Protein AF-G2GDM0-F1 (afdb_monomer)

pLDDT: mean 85.84, std 15.86, range [43.0, 98.0]

Solvent-accessible surface area (backbone atoms only — not comparable to full-atom values): 3736 Å² total; per-residue (Å²): 131,86,87,80,74,94,60,35,60,46,82,47,76,47,84,59,95,76,72,42,79,47,78,43,67,30,75,66,34,56,67,42,49,67,59,53,50,51,50,51,58,48,45,75,75,68,58,73,84,77,82,70,75,85,77,134

Secondary structure (DSSP, 8-state):
------S-EEEEEE-SSSPEEEEEE-HHHHTTHHHHHHHHHHHHHHPPP----S--

Foldseek 3Di:
DPPDDPQQWDWDWDDDVPTDIDIDGDPVNVVCVVVVVVVVVVCVVPPPDDPDPPDD

InterPro domains:
  IPR002577 Helix-turn-helix, HxlR type [PF01638] (6-49)
  IPR002577 Helix-turn-helix, HxlR type [PS51118] (1-51)
  IPR036388 Winged helix-like DNA-binding domain superfamily [G3DSA:1.10.10.10] (4-55)
  IPR036390 Winged helix DNA-binding domain superfamily [SSF46785] (6-52)

Sequence (56 aa):
MLRGAAGLVVREVYEGPPLRVVYRLTGAGAALEPALAALGGWAGKHRPEEERPDGC

Radius of gyration: 17.92 Å; Cα contacts (8 Å, |Δi|>4): 35; chains: 1; bounding box: 38×36×44 Å

Organism: NCBI:txid700597

Mean predicted aligned error: 8.57 Å

Nearest PDB structures (foldseek):
  4a5n-assembly2_D  TM=8.343E-01  e=7.238E-03  Bacillus subtilis
  4a5m-assembly1_B  TM=8.004E-01  e=8.838E-03  Bacillus subtilis
  4gcv-assembly6_K  TM=7.221E-01  e=3.820E-02  Pseudomonas aeruginosa PAO1
  5hs8-assembly1_A  TM=6.612E-01  e=6.952E-02  Bacillus subtilis subsp. subtilis str. 168

Structure (mmCIF, N/CA/C/O backbone):
data_AF-G2GDM0-F1
#
_entry.id   AF-G2GDM0-F1
#
loop_
_atom_site.group_PDB
_atom_site.id
_atom_site.type_symbol
_atom_site.label_atom_id
_atom_site.label_alt_id
_atom_site.label_comp_id
_atom_site.label_asym_id
_atom_site.label_entity_id
_atom_site.label_seq_id
_atom_site.pdbx_PDB_ins_code
_atom_site.Cartn_x
_atom_site.Cartn_y
_atom_site.Cartn_z
_atom_site.occupancy
_atom_site.B_iso_or_equiv
_atom_site.auth_seq_id
_atom_site.auth_comp_id
_atom_site.auth_asym_id
_atom_site.auth_atom_id
_atom_site.pdbx_PDB_model_num
ATOM 1 N N . MET A 1 1 ? -24.820 3.320 -4.238 1.00 43.00 1 MET A N 1
ATOM 2 C CA . MET A 1 1 ? -23.629 2.504 -3.911 1.00 43.00 1 MET A CA 1
ATOM 3 C C . MET A 1 1 ? -22.399 3.351 -4.186 1.00 43.00 1 MET A C 1
ATOM 5 O O . MET A 1 1 ? -22.163 3.684 -5.340 1.00 43.00 1 MET A O 1
ATOM 9 N N . LEU A 1 2 ? -21.673 3.781 -3.155 1.00 44.06 2 LEU A N 1
ATOM 10 C CA . LEU A 1 2 ? -20.440 4.553 -3.334 1.00 44.06 2 LEU A CA 1
ATOM 11 C C . LEU A 1 2 ? -19.364 3.623 -3.926 1.00 44.06 2 LEU A C 1
ATOM 13 O O . LEU A 1 2 ? -18.826 2.771 -3.224 1.00 44.06 2 LEU A O 1
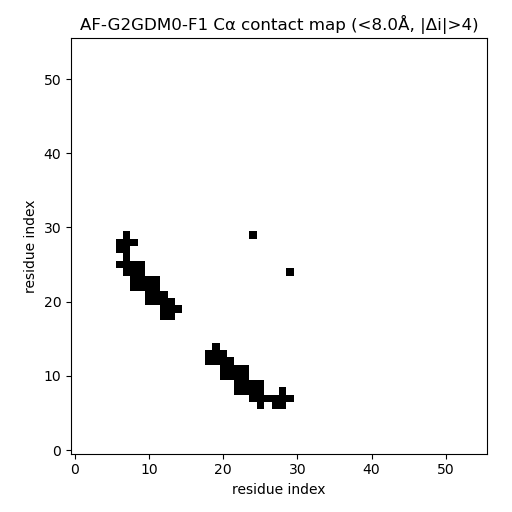ATOM 17 N N . ARG A 1 3 ? -19.083 3.744 -5.231 1.00 52.16 3 ARG A N 1
ATOM 18 C CA . ARG A 1 3 ? -17.898 3.141 -5.863 1.00 52.16 3 ARG A CA 1
ATOM 19 C C . ARG A 1 3 ? -16.680 3.909 -5.352 1.00 52.16 3 ARG A C 1
ATOM 21 O O . ARG A 1 3 ? -16.440 5.011 -5.828 1.00 52.16 3 ARG A O 1
ATOM 28 N N . GLY A 1 4 ? -15.971 3.386 -4.352 1.00 54.47 4 GLY A N 1
ATOM 29 C C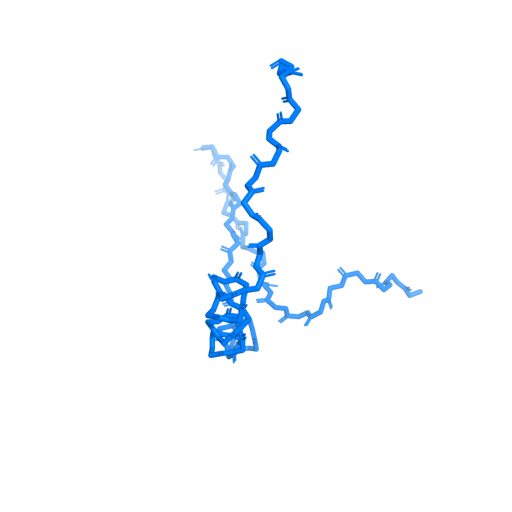A . GLY A 1 4 ? -14.928 4.186 -3.693 1.00 54.47 4 GLY A CA 1
ATOM 30 C C . GLY A 1 4 ? -13.715 3.460 -3.123 1.00 54.47 4 GLY A C 1
ATOM 31 O O . GLY A 1 4 ? -12.731 4.124 -2.830 1.00 54.47 4 GLY A O 1
ATOM 32 N N . ALA A 1 5 ? -13.706 2.135 -2.988 1.00 67.50 5 ALA A N 1
ATOM 33 C CA . ALA A 1 5 ? -12.523 1.451 -2.470 1.00 67.50 5 ALA A CA 1
ATOM 34 C C . ALA A 1 5 ? -12.280 0.148 -3.226 1.00 67.50 5 ALA A C 1
ATOM 36 O O . ALA A 1 5 ? -13.078 -0.779 -3.143 1.00 67.50 5 ALA A O 1
ATOM 37 N N . ALA A 1 6 ? -11.143 0.062 -3.917 1.00 83.62 6 ALA A N 1
ATOM 38 C CA . ALA A 1 6 ? -10.666 -1.161 -4.568 1.00 83.62 6 ALA A CA 1
ATOM 39 C C . ALA A 1 6 ? -10.218 -2.250 -3.563 1.00 83.62 6 ALA A C 1
ATOM 41 O O . ALA A 1 6 ? -9.585 -3.225 -3.947 1.00 83.62 6 ALA A O 1
ATOM 42 N N . GLY A 1 7 ? -10.503 -2.079 -2.264 1.00 90.00 7 GLY A N 1
ATOM 43 C CA . GLY A 1 7 ? -10.140 -3.036 -1.217 1.00 90.00 7 GLY A CA 1
ATOM 44 C C . GLY A 1 7 ? -8.633 -3.187 -0.996 1.00 90.00 7 GLY A C 1
ATOM 45 O O . GLY A 1 7 ? -8.202 -4.208 -0.474 1.00 90.00 7 GLY A O 1
ATOM 46 N N . LEU A 1 8 ? -7.824 -2.203 -1.402 1.00 93.88 8 LEU A N 1
ATOM 47 C CA . LEU A 1 8 ? -6.358 -2.280 -1.341 1.00 93.88 8 LEU A CA 1
ATOM 48 C C . LEU A 1 8 ? -5.783 -1.857 0.012 1.00 93.88 8 LEU A C 1
ATOM 50 O O . LEU A 1 8 ? -4.676 -2.252 0.363 1.00 93.88 8 LEU A O 1
ATOM 54 N N . VAL A 1 9 ? -6.526 -1.054 0.773 1.00 94.75 9 VAL A N 1
ATOM 55 C CA . VAL A 1 9 ? -6.107 -0.565 2.086 1.00 94.75 9 VAL A CA 1
ATOM 56 C C . VAL A 1 9 ? -7.214 -0.727 3.112 1.00 94.75 9 VAL A C 1
ATOM 58 O O . VAL A 1 9 ? -8.397 -0.597 2.792 1.00 94.75 9 VAL A O 1
ATOM 61 N N . VAL A 1 10 ? -6.812 -0.973 4.355 1.00 94.31 10 VAL A N 1
ATOM 62 C CA . VAL A 1 10 ? -7.668 -0.843 5.533 1.00 94.31 10 VAL A CA 1
ATOM 63 C C . VAL A 1 10 ? -7.331 0.452 6.255 1.00 94.31 10 VAL A C 1
ATOM 65 O O . VAL A 1 10 ? -6.175 0.881 6.287 1.00 94.31 10 VAL A O 1
ATOM 68 N N . ARG A 1 11 ? -8.356 1.070 6.837 1.00 94.31 11 ARG A N 1
ATOM 69 C CA . ARG A 1 11 ? -8.229 2.236 7.707 1.00 94.31 11 ARG A CA 1
ATOM 70 C C . ARG A 1 11 ? -8.433 1.788 9.148 1.00 94.31 11 ARG A C 1
ATOM 72 O O . ARG A 1 11 ? -9.517 1.326 9.492 1.00 94.31 11 ARG A O 1
ATOM 79 N N . GLU A 1 12 ? -7.422 1.987 9.976 1.00 94.50 12 GLU A N 1
ATOM 80 C CA . GLU A 1 12 ? -7.449 1.716 11.412 1.00 94.50 12 GLU A CA 1
ATOM 81 C C . GLU A 1 12 ? -7.488 3.044 12.168 1.00 94.50 12 GLU A C 1
ATOM 83 O O . GLU A 1 12 ? -6.690 3.946 11.904 1.00 94.50 12 GLU A O 1
ATOM 88 N N . VAL A 1 13 ? -8.433 3.182 13.094 1.00 95.94 13 VAL A N 1
ATOM 89 C CA . VAL A 1 13 ? -8.556 4.365 13.951 1.00 95.94 13 VAL A CA 1
ATOM 90 C C . VAL A 1 13 ? -8.190 3.958 15.367 1.00 95.94 13 VAL A C 1
ATOM 92 O O . VAL A 1 13 ? -8.771 3.024 15.911 1.00 95.94 13 VAL A O 1
ATOM 95 N N . TYR A 1 14 ? -7.233 4.670 15.948 1.00 95.50 14 TYR A N 1
ATOM 96 C CA . TYR A 1 14 ? -6.869 4.546 17.350 1.00 95.50 14 TYR A CA 1
ATOM 97 C C . TYR A 1 14 ? -7.437 5.758 18.081 1.00 95.50 14 TYR A C 1
ATOM 99 O O . TYR A 1 14 ? -7.021 6.896 17.837 1.00 95.50 14 TYR A O 1
ATOM 107 N N . GLU A 1 15 ? -8.432 5.502 18.926 1.00 92.69 15 GLU A N 1
ATOM 108 C CA . GLU A 1 15 ? -9.081 6.527 19.738 1.00 92.69 15 GLU A CA 1
ATOM 109 C C . GLU A 1 15 ? -8.181 7.002 20.888 1.00 92.69 15 GLU A C 1
ATOM 111 O O . GLU A 1 15 ? -7.247 6.316 21.305 1.00 92.69 15 GLU A O 1
ATOM 116 N N . GLY A 1 16 ? -8.493 8.188 21.411 1.00 89.44 16 GLY A N 1
ATOM 117 C CA . GLY A 1 16 ? -7.774 8.842 22.504 1.00 89.44 16 GLY A CA 1
ATOM 118 C C . GLY A 1 16 ? -6.990 10.078 22.048 1.00 89.44 16 GLY A C 1
ATOM 119 O O . GLY A 1 16 ? -6.900 10.331 20.851 1.00 89.44 16 GLY A O 1
ATOM 120 N N . PRO A 1 17 ? -6.452 10.897 22.971 1.00 89.00 17 PRO A N 1
ATOM 121 C CA . PRO A 1 17 ? -5.598 12.029 22.627 1.00 89.00 17 PRO A CA 1
ATOM 122 C C . PRO A 1 17 ? -4.130 11.589 22.443 1.00 89.00 17 PRO A C 1
ATOM 124 O O . PRO A 1 17 ? -3.552 11.032 23.378 1.00 89.00 17 PRO A O 1
ATOM 127 N N . PRO A 1 18 ? -3.485 11.882 21.298 1.00 89.75 18 PRO A N 1
ATOM 128 C CA . PRO A 1 18 ? -4.068 12.412 20.064 1.00 89.75 18 PRO A CA 1
ATOM 129 C C . PRO A 1 18 ?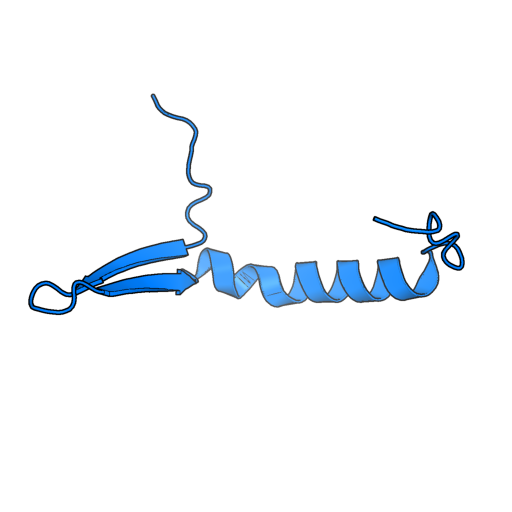 -4.769 11.323 19.238 1.00 89.75 18 PRO A C 1
ATOM 131 O O . PRO A 1 18 ? -4.290 10.189 19.160 1.00 89.75 18 PRO A O 1
ATOM 134 N N . LEU A 1 19 ? -5.859 11.703 18.557 1.00 94.88 19 LEU A N 1
ATOM 135 C CA . LEU A 1 19 ? -6.555 10.819 17.623 1.00 94.88 19 LEU A CA 1
ATOM 136 C C . LEU A 1 19 ? -5.580 10.418 16.518 1.00 94.88 19 LEU A C 1
ATOM 138 O O . LEU A 1 19 ? -4.951 11.280 15.898 1.00 94.88 19 LEU A O 1
ATOM 142 N N . ARG A 1 20 ? -5.480 9.119 16.236 1.00 96.88 20 ARG A N 1
ATOM 143 C CA . ARG A 1 20 ? -4.591 8.608 15.191 1.00 96.88 20 ARG A CA 1
ATOM 144 C C . ARG A 1 20 ? -5.362 7.770 14.189 1.00 96.88 20 ARG A C 1
ATOM 146 O O . ARG A 1 20 ? -6.165 6.918 14.553 1.00 96.88 20 ARG A O 1
ATOM 153 N N . VAL A 1 21 ? -5.052 7.974 12.914 1.00 96.69 21 VAL A N 1
ATOM 154 C CA . VAL A 1 21 ? -5.534 7.138 11.814 1.00 96.69 21 VAL A CA 1
ATOM 155 C C . VAL A 1 21 ? -4.332 6.535 11.105 1.00 96.69 21 VAL A C 1
ATOM 157 O O . VAL A 1 21 ? -3.379 7.244 10.787 1.00 96.69 21 VAL A O 1
ATOM 160 N N . VAL A 1 22 ? -4.375 5.229 10.866 1.00 95.19 22 VAL A N 1
ATOM 161 C CA . VAL A 1 22 ? -3.342 4.484 10.146 1.00 95.19 22 VAL A CA 1
ATOM 162 C C . VAL A 1 22 ? -3.979 3.812 8.938 1.00 95.19 22 VAL A C 1
ATOM 164 O O . VAL A 1 22 ? -5.078 3.267 9.023 1.00 95.19 22 VAL A O 1
ATOM 167 N N . TYR A 1 23 ? -3.275 3.843 7.810 1.00 94.81 23 TYR A N 1
ATOM 168 C CA . TYR A 1 23 ? -3.641 3.096 6.614 1.00 94.81 23 TYR A CA 1
ATOM 169 C C . TYR A 1 23 ? -2.645 1.962 6.416 1.00 94.81 23 TYR A C 1
ATOM 171 O O . TYR A 1 23 ? -1.434 2.182 6.472 1.00 94.81 23 TYR A O 1
ATOM 179 N N . ARG A 1 24 ? -3.151 0.752 6.186 1.00 94.62 24 ARG A N 1
ATOM 180 C CA . ARG A 1 24 ? -2.325 -0.429 5.905 1.00 94.62 24 ARG A CA 1
ATOM 181 C C . ARG A 1 24 ? -2.791 -1.090 4.627 1.00 94.62 24 ARG A C 1
ATOM 183 O O . ARG A 1 24 ? -3.985 -1.077 4.339 1.00 94.62 24 ARG A O 1
ATOM 190 N N . LEU A 1 25 ? 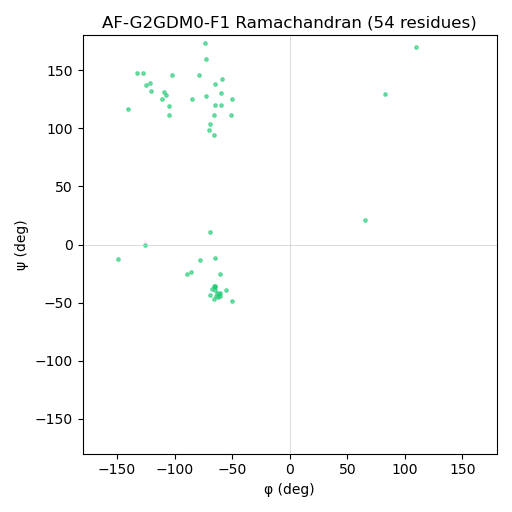-1.866 -1.688 3.885 1.00 95.31 25 LEU A N 1
ATOM 191 C CA . LEU A 1 25 ? -2.228 -2.520 2.743 1.00 95.31 25 LEU A CA 1
ATOM 192 C C . LEU A 1 25 ? -3.008 -3.751 3.221 1.00 95.31 25 LEU A C 1
ATOM 194 O O . LEU A 1 25 ? -2.657 -4.373 4.223 1.00 95.31 25 LEU A O 1
ATOM 198 N N . THR A 1 26 ? -4.060 -4.106 2.489 1.00 95.38 26 THR A N 1
ATOM 199 C CA . THR A 1 26 ? -4.668 -5.439 2.572 1.00 95.38 26 THR A CA 1
ATOM 200 C C . THR A 1 26 ? -3.762 -6.458 1.881 1.00 95.38 26 THR A C 1
ATOM 202 O O . THR A 1 26 ? -2.816 -6.088 1.183 1.00 95.38 26 THR A O 1
ATOM 205 N N . GLY A 1 27 ? -4.090 -7.750 1.981 1.00 95.75 27 GLY A N 1
ATOM 206 C CA . GLY A 1 27 ? -3.429 -8.772 1.161 1.00 95.75 27 GLY A CA 1
ATOM 207 C C . GLY A 1 27 ? -3.514 -8.472 -0.343 1.00 95.75 27 GLY A C 1
ATOM 208 O O . GLY A 1 27 ? -2.525 -8.620 -1.052 1.00 95.75 27 GLY A O 1
ATOM 209 N N . ALA A 1 28 ? -4.657 -7.962 -0.819 1.00 94.19 28 ALA A N 1
ATOM 210 C CA . ALA A 1 28 ? -4.829 -7.556 -2.215 1.00 94.19 28 ALA A CA 1
ATOM 211 C C . ALA A 1 28 ? -3.971 -6.332 -2.581 1.00 94.19 28 ALA A C 1
ATOM 213 O O . ALA A 1 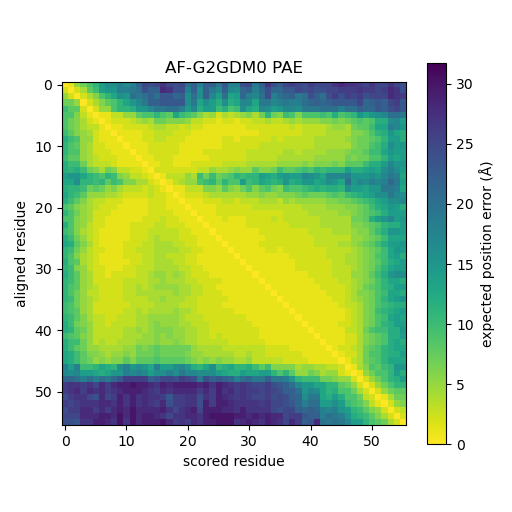28 ? -3.399 -6.291 -3.665 1.00 94.19 28 ALA A O 1
ATOM 214 N N . GLY A 1 29 ? -3.842 -5.359 -1.673 1.00 95.00 29 GLY A N 1
ATOM 215 C CA . GLY A 1 29 ? -2.955 -4.210 -1.857 1.00 95.00 29 GLY A CA 1
ATOM 216 C C . GLY A 1 29 ? -1.481 -4.603 -1.922 1.00 95.00 29 GLY A C 1
ATOM 217 O O . GLY A 1 29 ? -0.764 -4.138 -2.801 1.00 95.00 29 GLY A O 1
ATOM 218 N N . ALA A 1 30 ? -1.037 -5.494 -1.034 1.00 97.31 30 ALA A N 1
ATOM 219 C CA . ALA A 1 30 ? 0.335 -5.998 -1.032 1.00 97.31 30 ALA A CA 1
ATOM 220 C C . ALA A 1 30 ? 0.653 -6.830 -2.287 1.00 97.31 30 ALA A C 1
ATOM 222 O O . ALA A 1 30 ? 1.745 -6.722 -2.836 1.00 97.31 30 ALA A O 1
ATOM 223 N N . ALA A 1 31 ? -0.317 -7.598 -2.793 1.00 97.50 31 ALA A N 1
ATOM 224 C CA . ALA A 1 31 ? -0.164 -8.400 -4.007 1.00 97.50 31 ALA A CA 1
ATOM 225 C C . ALA A 1 31 ? 0.047 -7.569 -5.290 1.00 97.50 31 ALA A C 1
ATOM 227 O O . ALA A 1 31 ? 0.408 -8.134 -6.321 1.00 97.50 31 ALA A O 1
ATOM 228 N N . LEU A 1 32 ? -0.151 -6.245 -5.249 1.00 96.50 32 LEU A N 1
ATOM 229 C CA . LEU A 1 32 ? 0.153 -5.360 -6.376 1.00 96.50 32 LEU A CA 1
ATOM 230 C C . LEU A 1 32 ? 1.643 -5.049 -6.533 1.00 96.50 32 LEU A C 1
ATOM 232 O O . LEU A 1 32 ? 2.022 -4.531 -7.582 1.00 96.50 32 LEU A O 1
ATOM 236 N N . GLU A 1 33 ? 2.479 -5.346 -5.537 1.00 97.12 33 GLU A N 1
ATOM 237 C CA . GLU A 1 33 ? 3.904 -4.996 -5.558 1.00 97.12 33 GLU A CA 1
ATOM 238 C C . GLU A 1 33 ? 4.614 -5.431 -6.857 1.00 97.12 33 GLU A C 1
ATOM 240 O O . GLU A 1 33 ? 5.173 -4.551 -7.518 1.00 97.12 33 GLU A O 1
ATOM 245 N N . PRO A 1 34 ? 4.483 -6.681 -7.347 1.00 98.00 34 PRO A N 1
ATOM 246 C CA . PRO A 1 34 ? 5.185 -7.100 -8.560 1.00 98.00 34 PRO A CA 1
ATOM 247 C C . PRO A 1 34 ? 4.712 -6.350 -9.812 1.00 98.00 34 PRO A C 1
ATOM 249 O O . PRO A 1 34 ? 5.504 -6.039 -10.703 1.00 98.00 34 PRO A O 1
ATOM 252 N N . ALA A 1 35 ? 3.416 -6.032 -9.884 1.00 97.56 35 ALA A N 1
ATOM 253 C CA . ALA A 1 35 ? 2.848 -5.281 -10.998 1.00 97.56 35 ALA A CA 1
ATOM 254 C C . ALA A 1 35 ? 3.342 -3.827 -10.992 1.00 97.56 35 ALA A C 1
ATOM 256 O O . ALA A 1 35 ? 3.731 -3.301 -12.034 1.00 97.56 35 ALA A O 1
ATOM 257 N N . LEU A 1 36 ? 3.382 -3.191 -9.817 1.00 97.06 36 LEU A N 1
ATOM 258 C CA . LEU A 1 36 ? 3.911 -1.836 -9.657 1.00 97.06 36 LEU A CA 1
ATOM 259 C C . LEU A 1 36 ? 5.415 -1.778 -9.954 1.00 97.06 36 LEU A C 1
ATOM 261 O O . LEU A 1 36 ? 5.862 -0.845 -10.622 1.00 97.06 36 LEU A O 1
ATOM 265 N N . ALA A 1 37 ? 6.182 -2.789 -9.542 1.00 97.62 37 ALA A N 1
ATOM 266 C CA . ALA A 1 37 ? 7.602 -2.902 -9.863 1.00 97.62 37 ALA A CA 1
ATOM 267 C C . ALA A 1 37 ? 7.838 -3.032 -11.377 1.00 97.62 37 ALA A C 1
ATOM 269 O O . ALA A 1 37 ? 8.678 -2.326 -11.941 1.00 97.62 37 ALA A O 1
ATOM 270 N N . ALA A 1 38 ? 7.055 -3.873 -12.061 1.00 97.88 38 ALA A N 1
ATOM 271 C CA . ALA A 1 38 ? 7.125 -4.021 -13.514 1.00 97.88 38 ALA A CA 1
ATOM 272 C C . ALA A 1 38 ? 6.797 -2.708 -14.245 1.00 97.88 38 ALA A C 1
ATOM 274 O O . ALA A 1 38 ? 7.505 -2.330 -15.183 1.00 97.88 38 ALA A O 1
ATOM 275 N N . LEU A 1 39 ? 5.772 -1.983 -13.785 1.00 97.31 39 LEU A N 1
ATOM 276 C CA . LEU A 1 39 ? 5.424 -0.661 -14.313 1.00 97.31 39 LEU A CA 1
ATOM 277 C C . LEU A 1 39 ? 6.547 0.357 -14.088 1.00 97.31 39 LEU A C 1
ATOM 279 O O . LEU A 1 39 ? 6.870 1.110 -15.004 1.00 97.31 39 LEU A O 1
ATOM 283 N N . GLY A 1 40 ? 7.180 0.353 -12.912 1.00 94.88 40 GLY A N 1
ATOM 284 C CA . GLY A 1 40 ? 8.345 1.192 -12.624 1.00 94.88 40 GLY A CA 1
ATOM 285 C C . GLY A 1 40 ? 9.524 0.890 -13.552 1.00 94.88 40 GLY A C 1
ATOM 286 O O . GLY A 1 40 ? 10.124 1.806 -14.114 1.00 94.88 40 GLY A O 1
ATOM 287 N N . GLY A 1 41 ? 9.810 -0.392 -13.790 1.00 96.44 41 GLY A N 1
ATOM 288 C CA . GLY A 1 41 ? 10.853 -0.825 -14.722 1.00 96.44 41 GLY A CA 1
ATOM 289 C C . GLY A 1 41 ? 10.561 -0.455 -16.180 1.00 96.44 41 GLY A C 1
ATOM 290 O O . GLY A 1 41 ? 11.476 -0.092 -16.917 1.00 96.44 41 GLY A O 1
ATOM 291 N N . TRP A 1 42 ? 9.297 -0.511 -16.604 1.00 96.50 42 TRP A N 1
ATOM 292 C CA . TRP A 1 42 ? 8.874 -0.007 -17.912 1.00 96.50 42 TRP A CA 1
ATOM 293 C C . TRP A 1 42 ? 9.041 1.515 -18.001 1.00 96.50 42 TRP A C 1
ATOM 295 O O . TRP A 1 42 ? 9.642 2.012 -18.953 1.00 96.50 42 TRP A O 1
ATOM 305 N N . ALA A 1 43 ? 8.585 2.251 -16.985 1.00 94.56 43 ALA A N 1
ATOM 306 C CA . ALA A 1 43 ? 8.684 3.705 -16.950 1.00 94.56 43 ALA A CA 1
ATOM 307 C C . ALA A 1 43 ? 10.146 4.166 -17.009 1.00 94.56 43 ALA A C 1
ATOM 309 O O . ALA A 1 43 ? 10.463 5.063 -17.781 1.00 94.56 43 ALA A O 1
ATOM 310 N N . GLY A 1 44 ? 11.058 3.508 -16.289 1.00 91.94 44 GLY A N 1
ATOM 311 C CA . GLY A 1 44 ? 12.490 3.820 -16.354 1.00 91.94 44 GLY A CA 1
ATOM 312 C C . GLY A 1 44 ? 13.111 3.652 -17.748 1.00 91.94 44 GLY A C 1
ATOM 313 O O . GLY A 1 44 ? 14.094 4.313 -18.053 1.00 91.94 44 GLY A O 1
ATOM 314 N N . LYS A 1 45 ? 12.537 2.802 -18.610 1.00 93.94 45 LYS A N 1
ATOM 315 C CA . LYS A 1 45 ? 13.021 2.574 -19.985 1.00 93.94 45 LYS A CA 1
ATOM 316 C C . LYS A 1 45 ? 12.403 3.513 -21.017 1.00 93.94 45 LYS A C 1
ATOM 318 O O . LYS A 1 45 ? 12.984 3.707 -22.078 1.00 93.94 45 LYS A O 1
ATOM 323 N N . HIS A 1 46 ? 11.204 4.021 -20.743 1.00 91.06 46 HIS A N 1
ATOM 324 C CA . HIS A 1 46 ? 10.367 4.677 -21.750 1.00 91.06 46 HIS A CA 1
ATOM 325 C C . HIS A 1 46 ? 9.908 6.082 -21.362 1.00 91.06 46 HIS A C 1
ATOM 327 O O . HIS A 1 46 ? 9.198 6.720 -22.140 1.00 91.06 46 HIS A O 1
ATOM 333 N N . ARG A 1 47 ? 10.284 6.581 -20.180 1.00 83.75 47 ARG A N 1
ATOM 334 C CA . ARG A 1 47 ? 9.975 7.954 -19.794 1.00 83.75 47 ARG A CA 1
ATOM 335 C C . ARG A 1 47 ? 10.865 8.909 -20.602 1.00 83.75 47 ARG A C 1
ATOM 337 O O . ARG A 1 47 ? 12.078 8.716 -20.609 1.00 83.75 47 ARG A O 1
ATOM 344 N N . PRO A 1 48 ? 10.286 9.912 -21.281 1.00 79.31 48 PRO A N 1
ATOM 345 C CA . PRO A 1 48 ? 11.079 10.955 -21.920 1.00 79.31 48 PRO A CA 1
ATOM 346 C C . PRO A 1 48 ? 11.944 11.670 -20.871 1.00 79.31 48 PRO A C 1
ATOM 348 O O . PRO A 1 48 ? 11.494 11.860 -19.736 1.00 79.31 48 PRO A O 1
ATOM 351 N N . GLU A 1 49 ? 13.173 12.038 -21.249 1.00 68.75 49 GLU A N 1
ATOM 352 C CA . GLU A 1 49 ? 14.040 12.927 -20.464 1.00 68.75 49 GLU A CA 1
ATOM 353 C C . GLU A 1 49 ? 13.216 14.164 -20.086 1.00 68.75 49 GLU A C 1
ATOM 355 O O . G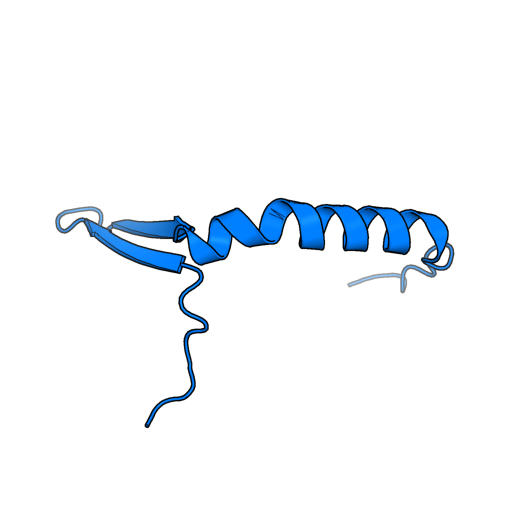LU A 1 49 ? 12.548 14.761 -20.930 1.00 68.75 49 GLU A O 1
ATOM 360 N N . GLU A 1 50 ? 13.143 14.469 -18.799 1.00 64.44 50 GLU A N 1
ATOM 361 C CA . GLU A 1 50 ? 12.154 15.392 -18.262 1.00 64.44 50 GLU A CA 1
ATOM 362 C C . GLU A 1 50 ? 12.369 16.826 -18.779 1.00 64.44 50 GLU A C 1
ATOM 364 O O . GLU A 1 50 ? 13.295 17.506 -18.348 1.00 64.44 50 GLU A O 1
ATOM 369 N N . GLU A 1 51 ? 11.465 17.341 -19.620 1.00 62.53 51 GLU A N 1
ATOM 370 C CA . GLU A 1 51 ? 11.152 18.774 -19.600 1.00 62.53 51 GLU A CA 1
ATOM 371 C C . GLU A 1 51 ? 10.483 19.045 -18.250 1.00 62.53 51 GLU A C 1
ATOM 373 O O . GLU A 1 51 ? 9.285 18.820 -18.060 1.00 62.53 51 GLU A O 1
ATOM 378 N N . ARG A 1 52 ? 11.277 19.463 -17.261 1.00 64.81 52 ARG A N 1
ATOM 379 C CA . ARG A 1 52 ? 10.729 20.100 -16.065 1.00 64.81 52 ARG A CA 1
ATOM 380 C C . ARG A 1 52 ? 10.097 21.410 -16.543 1.00 64.81 52 ARG A C 1
ATOM 382 O O . ARG A 1 52 ? 10.837 22.233 -17.072 1.00 64.81 52 ARG A O 1
ATOM 389 N N . PRO A 1 53 ? 8.788 21.658 -16.360 1.00 62.72 53 PRO A N 1
ATOM 390 C CA . PRO A 1 53 ? 8.306 23.024 -16.438 1.00 62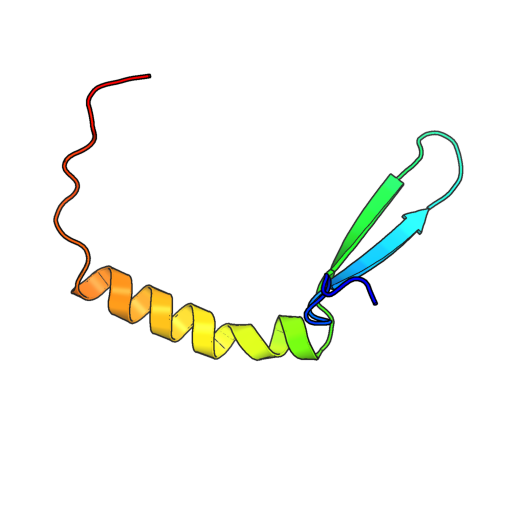.72 53 PRO A CA 1
ATOM 391 C C . PRO A 1 53 ? 9.054 23.792 -15.353 1.00 62.72 53 PRO A C 1
ATOM 393 O O . PRO A 1 53 ? 9.008 23.406 -14.179 1.00 62.72 53 PRO A O 1
ATOM 396 N N . ASP A 1 54 ? 9.799 24.812 -15.760 1.00 60.44 54 ASP A N 1
ATOM 397 C CA . ASP A 1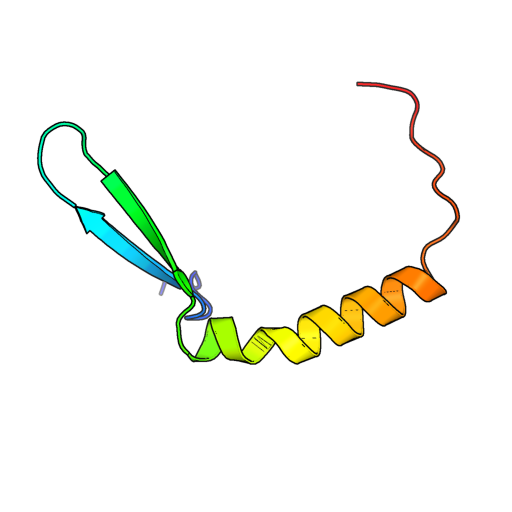 54 ? 10.394 25.763 -14.840 1.00 60.44 54 ASP A CA 1
ATOM 398 C C . ASP A 1 54 ? 9.296 26.287 -13.902 1.00 60.44 54 ASP A C 1
ATOM 400 O O . ASP A 1 54 ? 8.395 27.007 -14.324 1.00 60.44 54 ASP A O 1
ATOM 404 N N . GLY A 1 55 ? 9.386 25.915 -12.625 1.00 69.62 55 GLY A N 1
ATOM 405 C CA . GLY A 1 55 ? 8.711 26.595 -11.524 1.00 69.62 55 GLY A CA 1
ATOM 406 C C . GLY A 1 55 ? 7.242 26.238 -11.258 1.00 69.62 55 GLY A C 1
ATOM 407 O O . GLY A 1 55 ? 6.359 26.355 -12.105 1.00 69.62 55 GLY A O 1
ATOM 408 N N . CYS A 1 56 ? 6.973 25.937 -9.988 1.00 49.69 56 CYS A N 1
ATOM 409 C CA . CY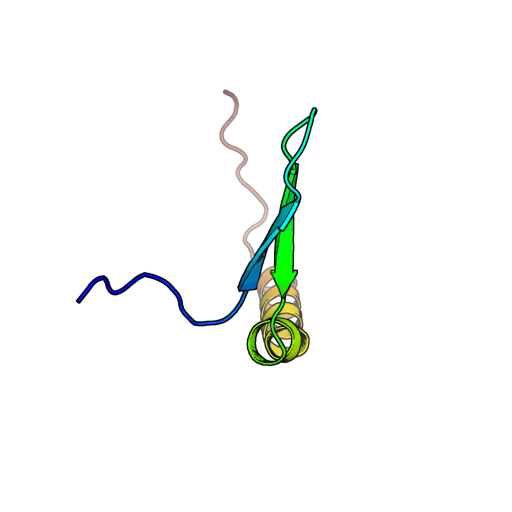S A 1 56 ? 6.040 26.737 -9.199 1.00 49.69 56 CYS A CA 1
ATOM 410 C C . CYS A 1 56 ? 6.650 26.972 -7.813 1.00 49.69 56 CYS A C 1
ATOM 412 O O . CYS A 1 56 ? 7.351 26.054 -7.327 1.00 49.69 56 CYS A O 1
#